Protein AF-A0A494TFZ4-F1 (afdb_monomer_lite)

pLDDT: mean 77.59, std 23.75, range [31.31, 97.88]

Radius of gyration: 19.23 Å; chains: 1; bounding box: 81×40×34 Å

Structure (mmCIF, N/CA/C/O backbone):
data_AF-A0A494TFZ4-F1
#
_entry.id   AF-A0A494TFZ4-F1
#
loop_
_atom_site.group_PDB
_atom_site.id
_atom_site.type_symbol
_atom_site.label_atom_id
_atom_site.label_alt_id
_atom_site.label_comp_id
_atom_site.label_asym_id
_atom_site.label_entity_id
_atom_site.label_seq_id
_atom_site.pdbx_PDB_ins_code
_atom_site.Cartn_x
_atom_site.Cartn_y
_atom_site.Cartn_z
_atom_site.occupancy
_atom_site.B_iso_or_equiv
_atom_site.auth_seq_id
_atom_site.auth_comp_id
_atom_site.auth_asym_id
_atom_site.auth_atom_id
_atom_site.pdbx_PDB_model_num
ATOM 1 N N . MET A 1 1 ? 34.099 -0.116 -6.532 1.00 37.59 1 MET A N 1
ATOM 2 C CA . MET A 1 1 ? 33.406 1.161 -6.246 1.00 37.59 1 MET A CA 1
ATOM 3 C C . MET A 1 1 ? 32.200 0.851 -5.377 1.00 37.59 1 MET A C 1
ATOM 5 O O . MET A 1 1 ? 31.102 0.674 -5.883 1.00 37.59 1 MET A O 1
ATOM 9 N N . SER A 1 2 ? 32.436 0.697 -4.078 1.00 33.94 2 SER A N 1
ATOM 10 C CA . SER A 1 2 ? 31.403 0.397 -3.086 1.00 33.94 2 SER A CA 1
ATOM 11 C C . SER A 1 2 ? 30.962 1.722 -2.479 1.00 33.94 2 SER A C 1
ATOM 13 O O . SER A 1 2 ? 31.800 2.439 -1.937 1.00 33.94 2 SER A O 1
ATOM 15 N N . ARG A 1 3 ? 29.687 2.093 -2.608 1.00 45.09 3 ARG A N 1
ATOM 16 C CA . ARG A 1 3 ? 29.137 3.187 -1.803 1.00 45.09 3 ARG A CA 1
ATOM 17 C C . ARG A 1 3 ? 28.579 2.573 -0.529 1.00 45.09 3 ARG A C 1
ATOM 19 O O . ARG A 1 3 ? 27.553 1.903 -0.574 1.00 45.09 3 ARG A O 1
ATOM 26 N N . SER A 1 4 ? 29.299 2.776 0.569 1.00 33.69 4 SER A N 1
ATOM 27 C CA . SER A 1 4 ? 28.781 2.567 1.915 1.00 33.69 4 SER A CA 1
ATOM 28 C C . SER A 1 4 ? 27.566 3.468 2.115 1.00 33.69 4 SER A C 1
ATOM 30 O O . SER A 1 4 ? 27.601 4.658 1.797 1.00 33.69 4 SER A O 1
ATOM 32 N N . PHE A 1 5 ? 26.477 2.871 2.582 1.00 38.34 5 PHE A N 1
ATOM 33 C CA . PHE A 1 5 ? 25.307 3.586 3.058 1.00 38.34 5 PHE A CA 1
ATOM 34 C C . PHE A 1 5 ? 25.594 4.022 4.498 1.00 38.34 5 PHE A C 1
ATOM 36 O O . PHE A 1 5 ? 25.653 3.183 5.392 1.00 38.34 5 PHE A O 1
ATOM 43 N N . GLU A 1 6 ? 25.821 5.318 4.702 1.00 36.69 6 GLU A N 1
ATOM 44 C CA . GLU A 1 6 ? 26.002 5.924 6.025 1.00 36.69 6 GLU A CA 1
ATOM 45 C C . GLU A 1 6 ? 24.641 6.465 6.508 1.00 36.69 6 GLU A C 1
ATOM 47 O O . GLU A 1 6 ? 24.102 7.377 5.869 1.00 36.69 6 GLU A O 1
ATOM 52 N N . PRO A 1 7 ? 24.042 5.939 7.595 1.00 39.81 7 PRO A N 1
ATOM 53 C CA . PRO A 1 7 ? 22.784 6.462 8.111 1.00 39.81 7 PRO A CA 1
ATOM 54 C C . PRO A 1 7 ? 23.050 7.693 8.989 1.00 39.81 7 PRO A C 1
ATOM 56 O O . PRO A 1 7 ? 23.576 7.596 10.096 1.00 39.81 7 PRO A O 1
ATOM 59 N N . GLY A 1 8 ? 22.677 8.869 8.484 1.00 39.47 8 GLY A N 1
ATOM 60 C CA . GLY A 1 8 ? 22.695 10.121 9.238 1.00 39.47 8 GLY A CA 1
ATOM 61 C C . GLY A 1 8 ? 21.461 10.284 10.135 1.00 39.47 8 GLY A C 1
ATOM 62 O O . GLY A 1 8 ? 20.357 10.414 9.623 1.00 39.47 8 GLY A O 1
ATOM 63 N N . ALA A 1 9 ? 21.721 10.275 11.446 1.00 39.69 9 ALA A N 1
ATOM 64 C CA . ALA A 1 9 ? 21.135 11.030 12.568 1.00 39.69 9 ALA A CA 1
ATOM 65 C C . ALA A 1 9 ? 19.606 11.257 12.711 1.00 39.69 9 ALA A C 1
ATOM 67 O O . ALA A 1 9 ? 18.898 11.697 11.810 1.00 39.69 9 ALA A O 1
ATOM 68 N N . GLU A 1 10 ? 19.153 11.049 13.954 1.00 43.59 10 GLU A N 1
ATOM 69 C CA . GLU A 1 10 ? 17.855 11.392 14.549 1.00 43.59 10 GLU A CA 1
ATOM 70 C C . GLU A 1 10 ? 17.324 12.780 14.139 1.00 43.59 10 GLU A C 1
ATOM 72 O O . GLU A 1 10 ? 18.000 13.790 14.329 1.00 43.59 10 GLU A O 1
ATOM 77 N N . GLY A 1 11 ? 16.079 12.840 13.639 1.00 39.84 11 GLY A N 1
ATOM 78 C CA . GLY A 1 11 ? 15.343 14.107 13.503 1.00 39.84 11 GLY A CA 1
ATOM 79 C C . GLY A 1 11 ? 14.448 14.312 12.273 1.00 39.84 11 GLY A C 1
ATOM 80 O O . GLY A 1 11 ? 13.852 15.380 12.174 1.00 39.84 11 GLY A O 1
ATOM 81 N N . ASP A 1 12 ? 14.301 13.351 11.351 1.00 45.03 12 ASP A N 1
ATOM 82 C CA . ASP A 1 12 ? 13.621 13.616 10.071 1.00 45.03 12 ASP A CA 1
ATOM 83 C C . ASP A 1 12 ? 12.582 12.556 9.654 1.00 45.03 12 ASP A C 1
ATOM 85 O O . ASP A 1 12 ? 12.818 11.674 8.824 1.00 45.03 12 ASP A O 1
ATOM 89 N N . ALA A 1 13 ? 11.364 12.682 10.185 1.00 48.28 13 ALA A N 1
ATOM 90 C CA . ALA A 1 13 ? 10.211 11.911 9.713 1.00 48.28 13 ALA A CA 1
ATOM 91 C C . ALA A 1 13 ? 9.801 12.239 8.251 1.00 48.28 13 ALA A C 1
ATOM 93 O O . ALA A 1 13 ? 8.933 11.566 7.693 1.00 48.28 13 ALA A O 1
ATOM 94 N N . GLY A 1 14 ? 10.382 13.271 7.623 1.00 57.25 14 GLY A N 1
ATOM 95 C CA . GLY A 1 14 ? 10.178 13.639 6.220 1.00 57.25 14 GLY A CA 1
ATOM 96 C C . GLY A 1 14 ? 11.092 12.879 5.252 1.00 57.25 14 GLY A C 1
ATOM 97 O O . GLY A 1 14 ? 10.617 12.414 4.214 1.00 57.25 14 GLY A O 1
ATOM 98 N N . CYS A 1 15 ? 12.368 12.676 5.595 1.00 67.88 15 CYS A N 1
ATOM 99 C CA . CYS A 1 15 ? 13.317 11.941 4.751 1.00 67.88 15 CYS A CA 1
ATOM 100 C C . CYS A 1 15 ? 13.122 10.424 4.781 1.00 67.88 15 CYS A C 1
ATOM 102 O O . CYS A 1 15 ? 13.375 9.774 3.766 1.00 67.88 15 CYS A O 1
ATOM 104 N N . GLY A 1 16 ? 12.621 9.847 5.880 1.00 85.62 16 GLY A N 1
ATOM 105 C CA . GLY A 1 16 ? 12.427 8.392 5.986 1.00 85.62 16 GLY A CA 1
ATOM 106 C C . GLY A 1 16 ? 11.575 7.809 4.850 1.00 85.62 16 GLY A C 1
ATOM 107 O O . GLY A 1 16 ? 11.954 6.818 4.225 1.00 85.62 16 GLY A O 1
ATOM 108 N N . GLY A 1 17 ? 10.475 8.482 4.498 1.00 91.94 17 GLY A N 1
ATOM 109 C CA . GLY A 1 17 ? 9.610 8.050 3.398 1.00 91.94 17 GLY A CA 1
ATOM 110 C C . GLY A 1 17 ? 10.279 8.159 2.024 1.00 91.94 17 GLY A C 1
ATOM 111 O O . GLY A 1 17 ? 10.128 7.271 1.184 1.00 91.94 17 GLY A O 1
ATOM 112 N N . ALA A 1 18 ? 11.057 9.217 1.788 1.00 93.06 18 ALA A N 1
ATOM 113 C CA . ALA A 1 18 ? 11.797 9.378 0.537 1.00 93.06 18 ALA A CA 1
ATOM 114 C C . ALA A 1 18 ? 12.870 8.288 0.373 1.00 93.06 18 ALA A C 1
ATOM 116 O O . ALA A 1 18 ? 12.982 7.691 -0.699 1.00 93.06 18 ALA A O 1
ATOM 117 N N . VAL A 1 19 ? 13.603 7.976 1.448 1.00 95.12 19 VAL A N 1
ATOM 118 C CA . VAL A 1 19 ? 14.596 6.892 1.472 1.00 95.12 19 VAL A CA 1
ATOM 119 C C . VAL A 1 19 ? 13.934 5.540 1.221 1.00 95.12 19 VAL A C 1
ATOM 121 O O . VAL A 1 19 ? 14.441 4.750 0.424 1.00 95.12 19 VAL A O 1
ATOM 124 N N . LEU A 1 20 ? 12.780 5.276 1.836 1.00 95.19 20 LEU A N 1
ATOM 125 C CA . LEU A 1 20 ? 12.043 4.028 1.647 1.00 95.19 20 LEU A CA 1
ATOM 126 C C . LEU A 1 20 ? 11.536 3.869 0.202 1.00 95.19 20 LEU A C 1
ATOM 128 O O . LEU A 1 20 ? 11.700 2.810 -0.414 1.00 95.19 20 LEU A O 1
ATOM 132 N N . ALA A 1 21 ? 10.981 4.935 -0.379 1.00 95.81 21 ALA A N 1
ATOM 133 C CA . ALA A 1 21 ? 10.565 4.942 -1.779 1.00 95.81 21 ALA A CA 1
ATOM 134 C C . ALA A 1 21 ? 11.751 4.699 -2.727 1.00 95.81 21 ALA A C 1
ATOM 136 O O . ALA A 1 21 ? 11.670 3.842 -3.606 1.00 95.81 21 ALA A O 1
ATOM 137 N N . ALA A 1 22 ? 12.874 5.390 -2.519 1.00 96.12 22 ALA A N 1
ATOM 138 C CA . ALA A 1 22 ? 14.072 5.206 -3.335 1.00 96.12 22 ALA A CA 1
ATOM 139 C C . ALA A 1 22 ? 14.650 3.787 -3.207 1.00 96.12 22 ALA A C 1
ATOM 141 O O . ALA A 1 22 ? 15.003 3.169 -4.210 1.00 96.12 22 ALA A O 1
ATOM 142 N N . SER A 1 23 ? 14.693 3.245 -1.989 1.00 96.56 23 SER A N 1
ATOM 143 C CA . SER A 1 23 ? 15.221 1.904 -1.717 1.00 96.56 23 SER A CA 1
ATOM 144 C C . SER A 1 23 ? 14.385 0.821 -2.397 1.00 96.56 23 SER A C 1
ATOM 146 O O . SER A 1 23 ? 14.924 -0.041 -3.085 1.00 96.56 23 SER A O 1
ATOM 148 N N . THR A 1 24 ? 13.057 0.893 -2.275 1.00 96.69 24 THR A N 1
ATOM 149 C CA . THR A 1 24 ? 12.155 -0.049 -2.960 1.00 96.69 24 THR A CA 1
ATOM 150 C C . THR A 1 24 ? 12.255 0.063 -4.482 1.00 96.69 24 THR A C 1
ATOM 152 O O . THR A 1 24 ? 12.343 -0.959 -5.160 1.00 96.69 24 THR A O 1
ATOM 155 N N . ALA A 1 25 ? 12.337 1.277 -5.036 1.00 95.88 25 ALA A N 1
ATOM 156 C CA . ALA A 1 25 ? 12.546 1.472 -6.470 1.00 95.88 25 ALA A CA 1
ATOM 157 C C . ALA A 1 25 ? 13.875 0.865 -6.957 1.00 95.88 25 ALA A C 1
ATOM 159 O O . ALA A 1 25 ? 13.897 0.191 -7.988 1.00 95.88 25 ALA A O 1
ATOM 160 N N . ALA A 1 26 ? 14.962 1.054 -6.203 1.00 97.06 26 ALA A N 1
ATOM 161 C CA . ALA A 1 26 ? 16.272 0.491 -6.522 1.00 97.06 26 ALA A CA 1
ATOM 162 C C . ALA A 1 26 ? 16.260 -1.046 -6.508 1.00 97.06 26 ALA A C 1
ATOM 164 O O . ALA A 1 26 ? 16.797 -1.667 -7.426 1.00 97.06 26 ALA A O 1
ATOM 165 N N . LEU A 1 27 ? 15.591 -1.659 -5.523 1.00 96.00 27 LEU A N 1
ATOM 166 C CA . LEU A 1 27 ? 15.424 -3.114 -5.461 1.00 96.00 27 LEU A CA 1
ATOM 167 C C . LEU A 1 27 ? 14.714 -3.650 -6.709 1.00 96.00 27 LEU A C 1
ATOM 169 O O . LEU A 1 27 ? 15.199 -4.589 -7.335 1.00 96.00 27 LEU A O 1
ATOM 173 N N . PHE A 1 28 ? 13.606 -3.034 -7.130 1.00 95.50 28 PHE A N 1
ATOM 174 C CA . PHE A 1 28 ? 12.900 -3.499 -8.327 1.00 95.50 28 PHE A CA 1
ATOM 175 C C . PHE A 1 28 ? 13.652 -3.240 -9.623 1.00 95.50 28 PHE A C 1
ATOM 177 O O . PHE A 1 28 ? 13.534 -4.040 -10.548 1.00 95.50 28 PHE A O 1
ATOM 184 N N . ALA A 1 29 ? 14.409 -2.146 -9.707 1.00 95.31 29 ALA A N 1
ATOM 185 C CA . ALA A 1 29 ? 15.270 -1.893 -10.854 1.00 95.31 29 ALA A CA 1
ATOM 186 C C . ALA A 1 29 ? 16.328 -2.998 -10.993 1.00 95.31 29 ALA A C 1
ATOM 188 O O . ALA A 1 29 ? 16.512 -3.520 -12.090 1.00 95.31 29 ALA A O 1
ATOM 189 N N . ALA A 1 30 ? 16.950 -3.403 -9.880 1.00 97.06 30 ALA A N 1
ATOM 190 C CA . ALA A 1 30 ? 17.899 -4.512 -9.862 1.00 97.06 30 ALA A CA 1
ATOM 191 C C . ALA A 1 30 ? 17.234 -5.837 -10.268 1.00 97.06 30 ALA A C 1
ATOM 193 O O . ALA A 1 30 ? 17.713 -6.503 -11.177 1.00 97.06 30 ALA A O 1
ATOM 194 N N . VAL A 1 31 ? 16.080 -6.181 -9.683 1.00 96.62 31 VAL A N 1
ATOM 195 C CA . VAL A 1 31 ? 15.358 -7.419 -10.033 1.00 96.62 31 VAL A CA 1
ATOM 196 C C . VAL A 1 31 ? 14.948 -7.443 -11.507 1.00 96.62 31 VAL A C 1
ATOM 198 O O . VAL A 1 31 ? 15.069 -8.473 -12.163 1.00 96.62 31 VAL A O 1
ATOM 201 N N . ARG A 1 32 ? 14.485 -6.318 -12.064 1.00 94.75 32 ARG A N 1
ATOM 202 C CA . ARG A 1 32 ? 14.072 -6.245 -13.475 1.00 94.75 32 ARG A CA 1
ATOM 203 C C . ARG A 1 32 ? 15.229 -6.299 -14.464 1.00 94.75 32 ARG A C 1
ATOM 205 O O . ARG A 1 32 ? 14.978 -6.650 -15.614 1.00 94.75 32 ARG A O 1
ATOM 212 N N . ALA A 1 33 ? 16.450 -5.967 -14.045 1.00 97.31 33 ALA A N 1
ATOM 213 C CA . ALA A 1 33 ? 17.626 -6.129 -14.893 1.00 97.31 33 ALA A CA 1
ATOM 214 C C . ALA A 1 33 ? 17.835 -7.606 -15.270 1.00 97.31 33 ALA A C 1
ATOM 216 O O . ALA A 1 33 ? 18.110 -7.900 -16.431 1.00 97.31 33 ALA A O 1
ATOM 217 N N . ASP A 1 34 ? 17.600 -8.516 -14.321 1.00 97.88 34 ASP A N 1
ATOM 218 C CA . ASP A 1 34 ? 17.751 -9.962 -14.524 1.00 97.88 34 ASP A CA 1
ATOM 219 C C . ASP A 1 34 ? 16.427 -10.650 -14.906 1.00 97.88 34 ASP A C 1
ATOM 221 O O . ASP A 1 34 ? 16.408 -11.650 -15.626 1.00 97.88 34 ASP A O 1
ATOM 225 N N . HIS A 1 35 ? 15.293 -10.097 -14.464 1.00 97.12 35 HIS A N 1
ATOM 226 C CA . HIS A 1 35 ? 13.957 -10.662 -14.661 1.00 97.12 35 HIS A CA 1
ATOM 227 C C . HIS A 1 35 ? 12.957 -9.602 -15.162 1.00 97.12 35 HIS A C 1
ATOM 229 O O . HIS A 1 35 ? 12.117 -9.117 -14.390 1.00 97.12 35 HIS A O 1
ATOM 235 N N . PRO A 1 36 ? 12.981 -9.257 -16.464 1.00 94.69 36 PRO A N 1
ATOM 236 C CA . PRO A 1 36 ? 12.180 -8.160 -17.018 1.00 94.69 36 PRO A CA 1
ATOM 237 C C . PRO A 1 36 ? 10.664 -8.321 -16.845 1.00 94.69 36 PRO A C 1
ATOM 239 O O . PRO A 1 36 ? 9.945 -7.330 -16.739 1.00 94.69 36 PRO A O 1
ATOM 242 N N . ALA A 1 37 ? 10.177 -9.564 -16.789 1.00 95.19 37 ALA A N 1
ATOM 243 C CA . ALA A 1 37 ? 8.758 -9.890 -16.642 1.00 95.19 37 ALA A CA 1
ATOM 244 C C . ALA A 1 37 ? 8.259 -9.884 -15.182 1.00 95.19 37 ALA A C 1
ATOM 246 O O . ALA A 1 37 ? 7.116 -10.260 -14.933 1.00 95.19 37 ALA A O 1
ATOM 247 N N . THR A 1 38 ? 9.094 -9.491 -14.214 1.00 96.00 38 THR A N 1
ATOM 248 C CA . THR A 1 38 ? 8.717 -9.507 -12.793 1.00 96.00 38 THR A CA 1
ATOM 249 C C . THR A 1 38 ? 7.571 -8.541 -12.499 1.00 96.00 38 THR A C 1
ATOM 251 O O . THR A 1 38 ? 7.676 -7.330 -12.742 1.00 96.00 38 THR A O 1
ATOM 254 N N . GLU A 1 39 ? 6.511 -9.087 -11.905 1.00 95.38 39 GLU A N 1
ATOM 255 C CA . GLU A 1 39 ? 5.415 -8.335 -11.304 1.00 95.38 39 GLU A CA 1
ATOM 256 C C . GLU A 1 39 ? 5.809 -7.842 -9.906 1.00 95.38 39 GLU A C 1
ATOM 258 O O . GLU A 1 39 ? 6.391 -8.571 -9.102 1.00 95.38 39 GLU A O 1
ATOM 263 N N . ARG A 1 40 ? 5.499 -6.581 -9.609 1.00 94.94 40 ARG A N 1
ATOM 264 C CA . ARG A 1 40 ? 5.834 -5.917 -8.349 1.00 94.94 40 ARG A CA 1
ATOM 265 C C . ARG A 1 40 ? 4.566 -5.706 -7.544 1.00 94.94 40 ARG A C 1
ATOM 267 O O . ARG A 1 40 ? 3.688 -4.941 -7.947 1.00 94.94 40 ARG A O 1
ATOM 274 N N . LEU A 1 41 ? 4.508 -6.338 -6.382 1.00 95.56 41 LEU A N 1
ATOM 275 C CA . LEU A 1 41 ? 3.407 -6.209 -5.442 1.00 95.56 41 LEU A CA 1
ATOM 276 C C . LEU A 1 41 ? 3.898 -5.474 -4.192 1.00 95.56 41 LEU A C 1
ATOM 278 O O . LEU A 1 41 ? 5.001 -5.737 -3.714 1.00 95.56 41 LEU A O 1
ATOM 282 N N . MET A 1 42 ? 3.095 -4.543 -3.680 1.00 95.44 42 MET A N 1
ATOM 283 C CA . MET A 1 42 ? 3.360 -3.845 -2.417 1.00 95.44 42 MET A CA 1
ATOM 284 C C . MET A 1 42 ? 2.264 -4.164 -1.418 1.00 95.44 42 MET A C 1
ATOM 286 O O . MET A 1 42 ? 1.102 -3.945 -1.733 1.00 95.44 42 MET A O 1
ATOM 290 N N . LEU A 1 43 ? 2.623 -4.609 -0.216 1.00 95.00 43 LEU A N 1
ATOM 291 C CA . LEU A 1 43 ? 1.683 -4.841 0.875 1.00 95.00 43 LEU A CA 1
ATOM 292 C C . LEU A 1 43 ? 1.762 -3.715 1.907 1.00 95.00 43 LEU A C 1
ATOM 294 O O . LEU A 1 43 ? 2.829 -3.433 2.446 1.00 95.00 43 LEU A O 1
ATOM 298 N N . VAL A 1 44 ? 0.615 -3.114 2.218 1.00 94.44 44 VAL A N 1
ATOM 299 C CA . VAL A 1 44 ? 0.467 -2.108 3.272 1.00 94.44 44 VAL A CA 1
ATOM 300 C C . VAL A 1 44 ? -0.386 -2.685 4.399 1.00 94.44 44 VAL A C 1
ATOM 302 O O . VAL A 1 44 ? -1.591 -2.887 4.234 1.00 94.44 44 VAL A O 1
ATOM 305 N N . PHE A 1 45 ? 0.243 -2.923 5.550 1.00 92.69 45 PHE A N 1
ATOM 306 C CA . PHE A 1 45 ? -0.424 -3.384 6.768 1.00 92.69 45 PHE A CA 1
ATOM 307 C C . PHE A 1 45 ? 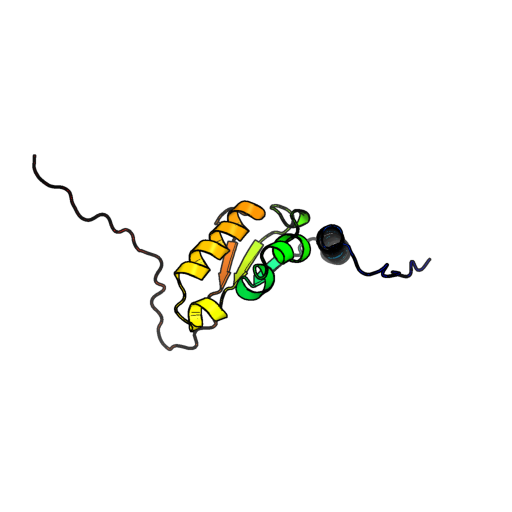-0.953 -2.188 7.575 1.00 92.69 45 PHE A C 1
ATOM 309 O O . PHE A 1 45 ? -0.182 -1.470 8.211 1.00 92.69 45 PHE A O 1
ATOM 316 N N . LEU A 1 46 ? -2.263 -1.941 7.516 1.00 90.12 46 LEU A N 1
ATOM 317 C CA . LEU A 1 46 ? -2.888 -0.684 7.937 1.00 90.12 46 LEU A CA 1
ATOM 318 C C . LEU A 1 46 ? -2.701 -0.312 9.415 1.00 90.12 46 LEU A C 1
ATOM 320 O O . LEU A 1 46 ? -2.384 0.853 9.653 1.00 90.12 46 LEU A O 1
ATOM 324 N N . PRO A 1 47 ? -2.897 -1.211 10.403 1.00 87.12 47 PRO A N 1
ATOM 325 C CA . PRO A 1 47 ? -2.915 -0.801 11.804 1.00 87.12 47 PRO A CA 1
ATOM 326 C C . PRO A 1 47 ? -1.637 -0.069 12.221 1.00 87.12 47 PRO A C 1
ATOM 328 O O . PRO A 1 47 ? -1.704 1.044 12.728 1.00 87.12 47 PRO A O 1
ATOM 331 N N . THR A 1 48 ? -0.475 -0.652 11.929 1.00 84.81 48 THR A N 1
ATOM 332 C CA . THR A 1 48 ? 0.823 -0.127 12.374 1.00 84.81 48 THR A CA 1
ATOM 333 C C . THR A 1 48 ? 1.316 1.046 11.533 1.00 84.81 48 THR A C 1
ATOM 335 O O . THR A 1 48 ? 1.948 1.960 12.048 1.00 84.81 48 THR A O 1
ATOM 338 N N . VAL A 1 49 ? 1.058 1.051 10.223 1.00 89.56 49 VAL A N 1
ATOM 339 C CA . VAL A 1 49 ? 1.595 2.107 9.344 1.00 89.56 49 VAL A CA 1
ATOM 340 C C . VAL A 1 49 ? 0.797 3.408 9.413 1.00 89.56 49 VAL A C 1
ATOM 342 O O . VAL A 1 49 ? 1.270 4.435 8.923 1.00 89.56 49 VAL A O 1
ATOM 345 N N . LEU A 1 50 ? -0.409 3.362 9.990 1.00 90.00 50 LEU A N 1
ATOM 346 C CA . LEU A 1 50 ? -1.288 4.516 10.158 1.00 90.00 50 LEU A CA 1
ATOM 347 C C . LEU A 1 50 ? -1.273 5.111 11.574 1.00 90.00 50 LEU A C 1
ATOM 349 O O . LEU A 1 50 ? -1.911 6.146 11.776 1.00 90.00 50 LEU A O 1
ATOM 353 N N . ASP A 1 51 ? -0.554 4.497 12.518 1.00 87.31 51 ASP A N 1
ATOM 354 C CA . ASP A 1 51 ? -0.527 4.909 13.922 1.00 87.31 51 ASP A CA 1
ATOM 355 C C . ASP A 1 51 ? 0.917 5.052 14.449 1.00 87.31 51 ASP A C 1
ATOM 357 O O . ASP A 1 51 ? 1.681 4.083 14.402 1.00 87.31 51 ASP A O 1
ATOM 361 N N . PRO A 1 52 ? 1.325 6.238 14.942 1.00 89.12 52 PRO A N 1
ATOM 362 C CA . PRO A 1 52 ? 0.565 7.493 14.981 1.00 89.12 52 PRO A CA 1
ATOM 363 C C . PRO A 1 52 ? 0.418 8.150 13.585 1.00 89.12 52 PRO A C 1
ATOM 365 O O . PRO A 1 52 ? 1.139 7.785 12.653 1.00 89.12 52 PRO A O 1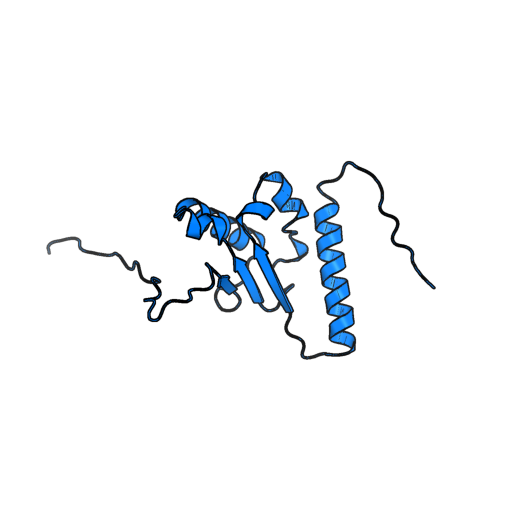
ATOM 368 N N . PRO A 1 53 ? -0.492 9.127 13.382 1.00 84.25 53 PRO A N 1
ATOM 369 C CA . PRO A 1 53 ? -0.799 9.685 12.055 1.00 84.25 53 PRO A CA 1
ATOM 370 C C . PRO A 1 53 ? 0.403 10.254 11.282 1.00 84.25 53 PRO A C 1
ATOM 372 O O . PRO A 1 53 ? 0.428 10.249 10.049 1.00 84.25 53 PRO A O 1
ATOM 375 N N . GLU A 1 54 ? 1.418 10.759 11.978 1.00 83.69 54 GLU A N 1
ATOM 376 C CA . GLU A 1 54 ? 2.666 11.232 11.385 1.00 83.69 54 GLU A CA 1
ATOM 377 C C . GLU A 1 54 ? 3.508 10.108 10.768 1.00 83.69 54 GLU A C 1
ATOM 379 O O . GLU A 1 54 ? 4.223 10.364 9.791 1.00 83.69 54 GLU A O 1
ATOM 384 N N . ALA A 1 55 ? 3.378 8.871 11.265 1.00 87.62 55 ALA A N 1
ATOM 385 C CA . ALA A 1 55 ? 4.115 7.705 10.784 1.00 87.62 55 ALA A CA 1
ATOM 386 C C . ALA A 1 55 ? 3.756 7.355 9.333 1.00 87.62 55 ALA A C 1
ATOM 388 O O . ALA A 1 55 ? 4.596 6.843 8.593 1.00 87.62 55 ALA A O 1
ATOM 389 N N . VAL A 1 56 ? 2.558 7.735 8.873 1.00 90.25 56 VAL A N 1
ATOM 390 C CA . VAL A 1 56 ? 2.097 7.542 7.488 1.00 90.25 56 VAL A CA 1
ATOM 391 C C . VAL A 1 56 ? 3.075 8.136 6.475 1.00 90.25 56 VAL A C 1
ATOM 393 O O . VAL A 1 56 ? 3.269 7.581 5.393 1.00 90.25 56 VAL A O 1
ATOM 396 N N . ARG A 1 57 ? 3.706 9.276 6.792 1.00 88.81 57 ARG A N 1
ATOM 397 C CA . ARG A 1 57 ? 4.645 9.926 5.863 1.00 88.81 57 ARG A CA 1
ATOM 398 C C . ARG A 1 57 ? 5.915 9.111 5.656 1.00 88.81 57 ARG A C 1
ATOM 400 O O . ARG A 1 57 ? 6.400 9.063 4.528 1.00 88.81 57 ARG A O 1
ATOM 407 N N . ALA A 1 58 ? 6.396 8.465 6.713 1.00 90.81 58 ALA A N 1
ATOM 408 C CA . ALA A 1 58 ? 7.575 7.616 6.670 1.00 90.81 58 ALA A CA 1
ATOM 409 C C . ALA A 1 58 ? 7.260 6.221 6.104 1.00 90.81 58 ALA A C 1
ATOM 411 O O . ALA A 1 58 ? 7.986 5.734 5.245 1.00 90.81 58 ALA A O 1
ATOM 412 N N . ASN A 1 59 ? 6.152 5.614 6.536 1.00 92.62 59 ASN A N 1
ATOM 413 C CA . ASN A 1 59 ? 5.847 4.202 6.280 1.00 92.62 59 ASN A CA 1
ATOM 414 C C . ASN A 1 59 ? 5.001 3.960 5.024 1.00 92.62 59 ASN A C 1
ATOM 416 O O . ASN A 1 59 ? 4.979 2.851 4.500 1.00 92.62 59 ASN A O 1
ATOM 420 N N . VAL A 1 60 ? 4.306 4.986 4.524 1.00 94.75 60 VAL A N 1
ATOM 421 C CA . VAL A 1 60 ? 3.518 4.922 3.286 1.00 94.75 60 VAL A CA 1
ATOM 422 C C . VAL A 1 60 ? 3.928 6.098 2.394 1.00 94.75 60 VAL A C 1
ATOM 424 O O . VAL A 1 60 ? 3.196 7.086 2.267 1.00 94.75 60 VAL A O 1
ATOM 427 N N . PRO A 1 61 ? 5.137 6.087 1.817 1.00 95.19 61 PRO A N 1
ATOM 428 C CA . PRO A 1 61 ? 5.628 7.222 1.053 1.00 95.19 61 PRO A CA 1
ATOM 429 C C . PRO A 1 61 ? 4.830 7.440 -0.235 1.00 95.19 61 PRO A C 1
ATOM 431 O O . PRO A 1 61 ? 4.410 6.499 -0.904 1.00 95.19 61 PRO A O 1
ATOM 434 N N . VAL A 1 62 ? 4.669 8.705 -0.632 1.00 94.31 62 VAL A N 1
ATOM 435 C CA . VAL A 1 62 ? 3.957 9.070 -1.875 1.00 94.31 62 VAL A CA 1
ATOM 436 C C . VAL A 1 62 ? 4.641 8.530 -3.134 1.00 94.31 62 VAL A C 1
ATOM 438 O O . VAL A 1 62 ? 3.982 8.339 -4.147 1.00 94.31 62 VAL A O 1
ATOM 441 N N . GLY A 1 63 ? 5.939 8.212 -3.063 1.00 95.12 63 GLY A N 1
ATOM 442 C CA . GLY A 1 63 ? 6.666 7.545 -4.147 1.00 95.12 63 GLY A CA 1
ATOM 443 C C . GLY A 1 63 ? 6.172 6.126 -4.456 1.00 95.12 63 GLY A C 1
ATOM 444 O O . GLY A 1 63 ? 6.550 5.571 -5.481 1.00 95.12 63 GLY A O 1
ATOM 445 N N . TRP A 1 64 ? 5.319 5.540 -3.609 1.00 97.19 64 TRP A N 1
ATOM 446 C CA . TRP A 1 64 ? 4.633 4.274 -3.884 1.00 97.19 64 TRP A CA 1
ATOM 447 C C . TRP A 1 64 ? 3.296 4.439 -4.604 1.00 97.19 64 TRP A C 1
ATOM 449 O O . TRP A 1 64 ? 2.674 3.432 -4.948 1.00 97.19 64 TRP A O 1
ATOM 459 N N . ALA A 1 65 ? 2.829 5.672 -4.820 1.00 97.19 65 ALA A N 1
ATOM 460 C CA . ALA A 1 65 ? 1.583 5.916 -5.531 1.00 97.19 65 ALA A CA 1
ATOM 461 C C . ALA A 1 65 ? 1.612 5.285 -6.932 1.00 97.19 65 ALA A C 1
ATOM 463 O O . ALA A 1 65 ? 2.669 5.103 -7.542 1.00 97.19 65 ALA A O 1
ATOM 464 N N . SER A 1 66 ? 0.439 4.908 -7.434 1.00 95.69 66 SER A N 1
ATOM 465 C CA . SER A 1 66 ? 0.308 4.286 -8.747 1.00 95.69 66 SER A CA 1
ATOM 466 C C . SER A 1 66 ? 0.944 5.180 -9.824 1.00 95.69 66 SER A C 1
ATOM 468 O O . SER A 1 66 ? 0.715 6.391 -9.801 1.00 95.69 66 SER A O 1
ATOM 470 N N . PRO A 1 67 ? 1.733 4.624 -10.768 1.00 95.75 67 PRO A N 1
ATOM 471 C CA . PRO A 1 67 ? 1.935 3.199 -11.063 1.00 95.75 67 PRO A CA 1
ATOM 472 C C . PRO A 1 67 ? 3.267 2.617 -10.535 1.00 95.75 67 PRO A C 1
ATOM 474 O O . PRO A 1 67 ? 3.891 1.792 -11.208 1.00 95.75 67 PRO A O 1
ATOM 477 N N . ALA A 1 68 ? 3.750 3.050 -9.362 1.00 95.75 68 ALA A N 1
ATOM 478 C CA . ALA A 1 68 ? 5.041 2.596 -8.831 1.00 95.75 68 ALA A CA 1
ATOM 479 C C . ALA A 1 68 ? 5.131 1.068 -8.669 1.00 95.75 68 ALA A C 1
ATOM 481 O O . ALA A 1 68 ? 6.191 0.504 -8.931 1.00 95.75 68 ALA A O 1
ATOM 482 N N . PHE A 1 69 ? 4.028 0.406 -8.321 1.00 96.31 69 PHE A N 1
ATOM 483 C CA . PHE A 1 69 ? 3.867 -1.048 -8.272 1.00 96.31 69 PHE A CA 1
ATOM 484 C C . PHE A 1 69 ? 2.798 -1.501 -9.263 1.00 96.31 69 PHE A C 1
ATOM 486 O O . PHE A 1 69 ? 1.994 -0.704 -9.752 1.00 96.31 69 PHE A O 1
ATOM 493 N N . ASP A 1 70 ? 2.797 -2.792 -9.568 1.00 95.94 70 ASP A N 1
ATOM 494 C CA . ASP A 1 70 ? 1.837 -3.380 -10.495 1.00 95.94 70 ASP A CA 1
ATOM 495 C C . ASP A 1 70 ? 0.520 -3.697 -9.763 1.00 95.94 70 ASP A C 1
ATOM 497 O O . ASP A 1 70 ? -0.555 -3.395 -10.290 1.00 95.94 70 ASP A O 1
ATOM 501 N N . VAL A 1 71 ? 0.605 -4.163 -8.508 1.00 95.44 71 VAL A N 1
ATOM 502 C CA . VAL A 1 71 ? -0.544 -4.397 -7.616 1.00 95.44 71 VAL A CA 1
ATOM 503 C C . VAL A 1 71 ? -0.279 -3.852 -6.208 1.00 95.44 71 VAL A C 1
ATOM 505 O O . VAL A 1 71 ? 0.774 -4.098 -5.618 1.00 95.44 71 VAL A O 1
ATOM 508 N N . LEU A 1 72 ? -1.264 -3.147 -5.647 1.00 96.25 72 LEU A N 1
ATOM 509 C CA . LEU A 1 72 ? -1.289 -2.755 -4.238 1.00 96.25 72 LEU A CA 1
ATOM 510 C C . LEU A 1 72 ? -2.091 -3.777 -3.427 1.00 96.25 72 LEU A C 1
ATOM 512 O O . LEU A 1 72 ? -3.256 -4.036 -3.707 1.00 96.25 72 LEU A O 1
ATOM 516 N N . GLN A 1 73 ? -1.491 -4.328 -2.388 1.00 95.25 73 GLN A N 1
ATOM 517 C CA . GLN A 1 73 ? -2.135 -5.193 -1.417 1.00 95.25 73 GLN A CA 1
ATOM 518 C C . GLN A 1 73 ? -2.342 -4.413 -0.118 1.00 95.25 73 GLN A C 1
ATOM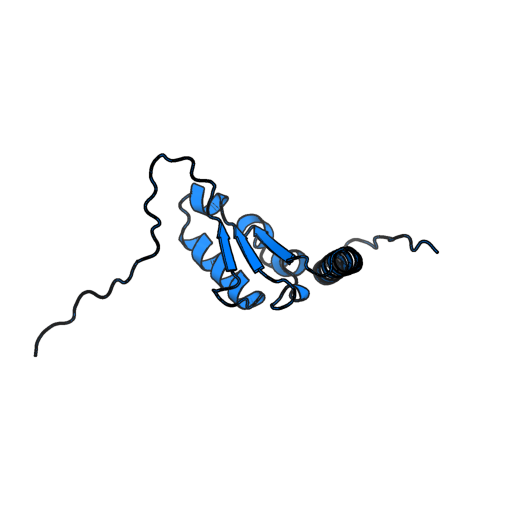 520 O O . GLN A 1 73 ? -1.445 -3.712 0.347 1.00 95.25 73 GLN A O 1
ATOM 525 N N . VAL A 1 74 ? -3.528 -4.521 0.467 1.00 93.31 74 VAL A N 1
ATOM 526 C CA . VAL A 1 74 ? -3.871 -3.872 1.735 1.00 93.31 74 VAL A CA 1
ATOM 527 C C . VAL A 1 74 ? -4.322 -4.936 2.719 1.00 93.31 74 VAL A C 1
ATOM 529 O O . VAL A 1 74 ? -5.180 -5.751 2.383 1.00 93.31 74 VAL A O 1
ATOM 532 N N . GLU A 1 75 ? -3.757 -4.909 3.922 1.00 92.69 75 GLU A N 1
ATOM 533 C CA . GLU A 1 75 ? -4.074 -5.851 4.993 1.00 92.69 75 GLU A CA 1
ATOM 534 C C . GLU A 1 75 ? -4.372 -5.131 6.307 1.00 92.69 75 GLU A C 1
ATOM 536 O O . GLU A 1 75 ? -3.710 -4.161 6.664 1.00 92.69 75 GLU A O 1
ATOM 541 N N . ASP A 1 76 ? -5.386 -5.599 7.030 1.00 89.12 76 ASP A N 1
ATOM 542 C CA . ASP A 1 76 ? -5.865 -4.998 8.277 1.00 89.12 76 ASP A CA 1
ATOM 543 C C . ASP A 1 76 ? -6.333 -6.041 9.300 1.00 89.12 76 ASP A C 1
ATOM 545 O O . ASP A 1 76 ? -7.311 -5.844 10.029 1.00 89.12 76 ASP A O 1
ATOM 549 N N . TYR A 1 77 ? -5.613 -7.162 9.352 1.00 84.31 77 TYR A N 1
ATOM 550 C CA . TYR A 1 77 ? -5.963 -8.338 10.144 1.00 84.31 77 TYR A CA 1
ATOM 551 C C . TYR A 1 77 ? -6.318 -8.026 11.608 1.00 84.31 77 TYR A C 1
ATOM 553 O O . TYR A 1 77 ? -7.318 -8.540 12.114 1.00 84.31 77 TYR A O 1
ATOM 561 N N . ASP A 1 78 ? -5.572 -7.146 12.280 1.00 84.88 78 ASP A N 1
ATOM 562 C CA . ASP A 1 78 ? -5.835 -6.800 13.686 1.00 84.88 78 ASP A CA 1
ATOM 563 C C . ASP A 1 78 ? -7.206 -6.139 13.876 1.00 84.88 78 ASP A C 1
ATOM 565 O O . ASP A 1 78 ? -7.923 -6.415 14.838 1.00 84.88 78 ASP A O 1
ATOM 569 N N . TRP A 1 79 ? -7.628 -5.290 12.937 1.00 86.19 79 TRP A N 1
ATOM 570 C CA . TRP A 1 79 ? -8.944 -4.659 13.006 1.00 86.19 79 TRP A CA 1
ATOM 571 C C . TRP A 1 79 ? -10.056 -5.635 12.656 1.00 86.19 79 TRP A C 1
ATOM 573 O O . TRP A 1 79 ? -11.096 -5.624 13.313 1.00 86.19 79 TRP A O 1
ATOM 583 N N . VAL A 1 80 ? -9.839 -6.509 11.673 1.00 83.44 80 VAL A N 1
ATOM 584 C CA . VAL A 1 80 ? -10.817 -7.537 11.300 1.00 83.44 80 VAL A CA 1
ATOM 585 C C . VAL A 1 80 ? -11.042 -8.517 12.449 1.00 83.44 80 VAL A C 1
ATOM 587 O O . VAL A 1 80 ? -12.189 -8.803 12.794 1.00 83.44 80 VAL A O 1
ATOM 590 N N . THR A 1 81 ? -9.971 -8.988 13.087 1.00 85.31 81 THR A N 1
ATOM 591 C CA . THR A 1 81 ? -10.054 -9.903 14.237 1.00 85.31 81 THR A CA 1
ATOM 592 C C . THR A 1 81 ? -10.680 -9.248 15.464 1.00 85.31 81 THR A C 1
ATOM 594 O O . THR A 1 81 ? -11.449 -9.900 16.169 1.00 85.31 81 THR A O 1
ATOM 597 N N . ALA A 1 82 ? -10.445 -7.951 15.675 1.00 86.62 82 ALA A N 1
ATOM 598 C CA . ALA A 1 82 ? -11.112 -7.163 16.710 1.00 86.62 82 ALA A CA 1
ATOM 599 C C . ALA A 1 82 ? -12.553 -6.735 16.348 1.00 86.62 82 ALA A C 1
ATOM 601 O O . ALA A 1 82 ? -13.218 -6.079 17.148 1.00 86.62 82 ALA A O 1
ATOM 602 N N . GLY A 1 83 ? -13.049 -7.053 15.145 1.00 86.25 83 GLY A N 1
ATOM 603 C CA . GLY A 1 83 ? -14.370 -6.628 14.665 1.00 86.25 83 GLY A CA 1
ATOM 604 C C . GLY A 1 83 ? -14.496 -5.121 14.384 1.00 86.25 83 GLY A C 1
ATOM 605 O O . GLY A 1 83 ? -15.605 -4.606 14.224 1.00 86.25 83 GLY A O 1
ATOM 606 N N . ASN A 1 84 ? -13.381 -4.394 14.295 1.00 88.31 84 ASN A N 1
ATOM 607 C CA . ASN A 1 84 ? -13.329 -2.944 14.115 1.00 88.31 84 ASN A CA 1
ATOM 608 C C . ASN A 1 84 ? -13.458 -2.527 12.640 1.00 88.31 84 ASN A C 1
ATOM 610 O O . ASN A 1 84 ? -12.580 -1.901 12.046 1.00 88.31 84 ASN A O 1
ATOM 614 N N . THR A 1 85 ? -14.614 -2.833 12.058 1.00 87.50 85 THR A N 1
ATOM 615 C CA . THR A 1 85 ? -14.941 -2.512 10.656 1.00 87.50 85 THR A CA 1
ATOM 616 C C . THR A 1 85 ? -14.865 -1.014 10.332 1.00 87.50 85 THR A C 1
ATOM 618 O O . THR A 1 85 ? -14.584 -0.633 9.195 1.00 87.50 85 THR A O 1
ATOM 621 N N . GLY A 1 86 ? -15.076 -0.144 11.326 1.00 90.00 86 GLY A N 1
ATOM 622 C CA . GLY A 1 86 ? -14.936 1.302 11.167 1.00 90.00 86 GLY A CA 1
ATOM 623 C C . GLY A 1 86 ? -13.486 1.738 10.942 1.00 90.00 86 GLY A C 1
ATOM 624 O O . GLY A 1 86 ? -13.242 2.614 10.112 1.00 90.00 86 GLY A O 1
ATOM 625 N N . ALA A 1 87 ? -12.526 1.137 11.652 1.00 89.31 87 ALA A N 1
ATOM 626 C CA . ALA A 1 87 ? -11.105 1.402 11.433 1.00 89.31 87 ALA A CA 1
ATOM 627 C C . ALA A 1 87 ? -10.649 0.885 10.064 1.00 89.31 87 ALA A C 1
ATOM 629 O O . ALA A 1 87 ? -10.039 1.650 9.319 1.00 89.31 87 ALA A O 1
ATOM 630 N N . SER A 1 88 ? -11.063 -0.329 9.683 1.00 88.56 88 SER A N 1
ATOM 631 C CA . SER A 1 88 ? -10.836 -0.899 8.347 1.00 88.56 88 SER A CA 1
ATOM 632 C C . SER A 1 88 ? -11.265 0.043 7.225 1.00 88.56 88 SER A C 1
ATOM 634 O O . SER A 1 88 ? -10.465 0.395 6.358 1.00 88.56 88 SER A O 1
ATOM 636 N N . ALA A 1 89 ? -12.512 0.526 7.270 1.00 90.19 89 ALA A N 1
ATOM 637 C CA . ALA A 1 89 ? -13.040 1.420 6.242 1.00 90.19 89 ALA A CA 1
ATOM 638 C C . ALA A 1 89 ? -12.254 2.740 6.151 1.00 90.19 89 ALA A C 1
ATOM 640 O O . ALA A 1 89 ? -11.947 3.203 5.050 1.00 90.19 89 ALA A O 1
ATOM 641 N N . ARG A 1 90 ? -11.898 3.338 7.297 1.00 93.50 90 ARG A N 1
ATOM 642 C CA . ARG A 1 90 ? -11.115 4.584 7.332 1.00 93.50 90 ARG A CA 1
ATOM 643 C C . ARG A 1 90 ? -9.689 4.379 6.834 1.00 93.50 90 ARG A C 1
ATOM 645 O O . ARG A 1 90 ? -9.223 5.170 6.022 1.00 93.50 90 ARG A O 1
ATOM 652 N N . GLY A 1 91 ? -9.009 3.326 7.281 1.00 91.81 91 GLY A N 1
ATOM 653 C CA . GLY A 1 91 ? -7.638 3.047 6.865 1.00 91.81 91 GLY A CA 1
ATOM 654 C C . GLY A 1 91 ? -7.539 2.747 5.370 1.00 91.81 91 GLY A C 1
ATOM 655 O O . GLY A 1 91 ? -6.671 3.298 4.692 1.00 91.81 91 GLY A O 1
ATOM 656 N N . LEU A 1 92 ? -8.482 1.966 4.830 1.00 91.50 92 LEU A N 1
ATOM 657 C CA . LEU A 1 92 ? -8.552 1.702 3.394 1.00 91.50 92 LEU A CA 1
ATOM 658 C C . LEU A 1 92 ? -8.790 2.995 2.600 1.00 91.50 92 LEU A C 1
ATOM 660 O O . LEU A 1 92 ? -8.139 3.215 1.580 1.00 91.50 92 LEU A O 1
ATOM 664 N N . ALA A 1 93 ? -9.675 3.879 3.076 1.00 92.94 93 ALA A N 1
ATOM 665 C CA . ALA A 1 93 ? -9.888 5.186 2.456 1.00 92.94 93 ALA A CA 1
ATOM 666 C C . ALA A 1 93 ? -8.615 6.051 2.477 1.00 92.94 93 ALA A C 1
ATOM 668 O O . ALA A 1 93 ? -8.278 6.648 1.455 1.00 92.94 93 ALA A O 1
ATOM 669 N N . THR A 1 94 ? -7.875 6.072 3.591 1.00 93.81 94 THR A N 1
ATOM 670 C CA . THR A 1 94 ? -6.605 6.805 3.714 1.00 93.81 94 THR A CA 1
ATOM 671 C C . THR A 1 94 ? -5.559 6.303 2.719 1.00 93.81 94 THR A C 1
ATOM 673 O O . THR A 1 94 ? -4.963 7.109 2.004 1.00 93.81 94 THR A O 1
ATOM 676 N N . VAL A 1 95 ? -5.347 4.986 2.622 1.00 93.69 95 VAL A N 1
ATOM 677 C CA . VAL A 1 95 ? -4.366 4.417 1.682 1.00 93.69 95 VAL A CA 1
ATOM 678 C C . VAL A 1 95 ? -4.795 4.626 0.232 1.00 93.69 95 VAL A C 1
ATOM 680 O O . VAL A 1 95 ? -3.969 5.011 -0.595 1.00 93.69 95 VAL A O 1
ATOM 683 N N . ASN A 1 96 ? -6.084 4.472 -0.077 1.00 93.31 96 ASN A N 1
ATOM 684 C CA . ASN A 1 96 ? -6.605 4.723 -1.420 1.00 93.31 96 ASN A CA 1
ATOM 685 C C . ASN A 1 96 ? -6.433 6.178 -1.851 1.00 93.31 96 ASN A C 1
ATOM 687 O O . ASN A 1 96 ? -5.953 6.427 -2.955 1.00 93.31 96 ASN A O 1
ATOM 691 N N . ALA A 1 97 ? -6.768 7.133 -0.981 1.00 94.81 97 ALA A N 1
ATOM 692 C CA . ALA A 1 97 ? -6.583 8.554 -1.261 1.00 94.81 97 ALA A CA 1
ATOM 693 C C . ALA A 1 97 ? -5.103 8.914 -1.458 1.00 94.81 97 ALA A C 1
ATOM 695 O O . ALA A 1 97 ? -4.777 9.796 -2.249 1.00 94.81 97 ALA A O 1
ATOM 696 N N . ARG A 1 98 ? -4.204 8.225 -0.749 1.00 94.94 98 ARG A N 1
ATOM 697 C CA . ARG A 1 98 ? -2.769 8.508 -0.770 1.00 94.94 98 ARG A CA 1
ATOM 698 C C . ARG A 1 98 ? -2.027 7.868 -1.942 1.00 94.94 98 ARG A C 1
ATOM 700 O O . ARG A 1 98 ? -1.114 8.493 -2.473 1.00 94.94 98 ARG A O 1
ATOM 707 N N . LEU A 1 99 ? -2.374 6.635 -2.315 1.00 96.56 99 LEU A N 1
ATOM 708 C CA . LEU A 1 99 ? -1.633 5.846 -3.308 1.00 96.56 99 LEU A CA 1
ATOM 709 C C . LEU A 1 99 ? -2.353 5.705 -4.657 1.00 96.56 99 LEU A C 1
ATOM 711 O O . LEU A 1 99 ? -1.699 5.421 -5.656 1.00 96.56 99 LEU A O 1
ATOM 715 N N . GLY A 1 100 ? -3.672 5.901 -4.718 1.00 96.50 100 GLY A N 1
ATOM 716 C CA . GLY A 1 100 ? -4.397 6.086 -5.980 1.00 96.50 100 GLY A CA 1
ATOM 717 C C . GLY A 1 100 ? -4.429 4.890 -6.941 1.00 96.50 100 GLY A C 1
ATOM 718 O O . GLY A 1 100 ? -4.578 5.087 -8.145 1.00 96.50 100 GLY A O 1
ATOM 719 N N . TYR A 1 101 ? -4.284 3.651 -6.462 1.00 95.88 101 TYR A N 1
ATOM 720 C CA . TYR A 1 101 ? -4.370 2.466 -7.329 1.00 95.88 101 TYR A CA 1
ATOM 721 C C . TYR A 1 101 ? -5.816 2.227 -7.798 1.00 95.88 101 TYR A C 1
ATOM 723 O O . TYR A 1 101 ? -6.739 2.365 -6.997 1.00 95.88 101 TYR A O 1
ATOM 731 N N . PRO A 1 102 ? -6.060 1.825 -9.057 1.00 92.69 102 PRO A N 1
ATOM 732 C CA . PRO A 1 102 ? -7.398 1.442 -9.508 1.00 92.69 102 PRO A CA 1
ATOM 733 C C . PRO A 1 102 ? -7.829 0.107 -8.883 1.00 92.69 102 PRO A C 1
ATOM 735 O O . PRO A 1 102 ? -6.987 -0.739 -8.600 1.00 92.69 102 PRO A O 1
ATOM 738 N N . GLN A 1 103 ? -9.139 -0.131 -8.746 1.00 88.12 103 GLN A N 1
ATOM 739 C CA . GLN A 1 103 ? -9.681 -1.344 -8.102 1.00 88.12 103 GLN A CA 1
ATOM 740 C C . GLN A 1 103 ? -9.147 -2.657 -8.700 1.00 88.12 103 GLN A C 1
ATOM 742 O O . GLN A 1 103 ? -8.869 -3.592 -7.962 1.00 88.12 103 GLN A O 1
ATOM 747 N N . GLY A 1 104 ? -8.947 -2.719 -10.023 1.00 89.50 104 GLY A N 1
ATOM 748 C CA . GLY A 1 104 ? -8.394 -3.902 -10.700 1.00 89.50 104 GLY A CA 1
ATOM 749 C C . GLY A 1 104 ? -6.904 -4.160 -10.440 1.00 89.50 104 GLY A C 1
ATOM 750 O O . GLY A 1 104 ? -6.380 -5.167 -10.897 1.00 89.50 104 GLY A O 1
ATOM 751 N N . LYS A 1 105 ? -6.221 -3.256 -9.731 1.00 93.38 105 LYS A N 1
ATOM 752 C CA . LYS A 1 105 ? -4.822 -3.382 -9.296 1.00 93.38 105 LYS A CA 1
ATOM 753 C C . LYS A 1 105 ? -4.708 -3.339 -7.773 1.00 93.38 105 LYS A C 1
ATOM 755 O O . LYS A 1 105 ? -3.691 -2.896 -7.238 1.00 93.38 105 LYS A O 1
ATOM 760 N N . GLN A 1 106 ? -5.770 -3.746 -7.083 1.00 92.44 106 GLN A N 1
ATOM 761 C CA . GLN A 1 106 ? -5.800 -3.824 -5.633 1.00 92.44 106 GLN A CA 1
ATOM 762 C C . GLN A 1 106 ? -6.210 -5.213 -5.153 1.00 92.44 106 GLN A C 1
ATOM 764 O O . GLN A 1 106 ? -7.203 -5.768 -5.620 1.00 92.44 106 GLN A O 1
ATOM 769 N N . HIS A 1 107 ? -5.492 -5.738 -4.164 1.00 92.06 107 HIS A N 1
ATOM 770 C CA . HIS A 1 107 ? -5.900 -6.912 -3.397 1.00 92.06 107 HIS A CA 1
ATOM 771 C C . HIS A 1 107 ? -6.156 -6.505 -1.945 1.00 92.06 107 HIS A C 1
ATOM 773 O O . HIS A 1 107 ? -5.326 -5.847 -1.326 1.00 92.06 107 HIS A O 1
ATOM 779 N N . TYR A 1 108 ? -7.288 -6.920 -1.383 1.00 87.31 108 TYR A N 1
ATOM 780 C CA . TYR A 1 108 ? -7.593 -6.717 0.032 1.00 87.31 108 TYR A CA 1
ATOM 781 C C . TYR A 1 108 ? -7.507 -8.051 0.774 1.00 87.31 108 TYR A C 1
ATOM 783 O O . TYR A 1 108 ? -8.197 -9.008 0.414 1.00 87.31 108 TYR A O 1
ATOM 791 N N . LEU A 1 109 ? -6.649 -8.113 1.789 1.00 84.25 109 LEU A N 1
ATOM 792 C CA . LEU A 1 109 ? -6.355 -9.305 2.576 1.00 84.25 109 LEU A CA 1
ATOM 793 C C . LEU A 1 109 ? -6.847 -9.075 4.012 1.00 84.25 109 LEU A C 1
ATOM 795 O O . LEU A 1 109 ? -6.267 -8.302 4.758 1.00 84.25 109 LEU A O 1
ATOM 799 N N . SER A 1 110 ? -7.931 -9.742 4.411 1.00 68.62 110 SER A N 1
ATOM 800 C CA . SER A 1 110 ? -8.559 -9.589 5.743 1.00 68.62 110 SER A CA 1
ATOM 801 C C . SER A 1 110 ? -8.386 -10.831 6.633 1.00 68.62 110 SER A C 1
ATOM 803 O O . SER A 1 110 ? -9.188 -11.096 7.527 1.00 68.62 110 SER A O 1
ATOM 805 N N . GLY A 1 111 ? -7.323 -11.606 6.396 1.00 62.66 111 GLY A N 1
ATOM 806 C CA . GLY A 1 111 ? -6.974 -12.813 7.150 1.00 62.66 111 GLY A CA 1
ATOM 807 C C . GLY A 1 111 ? -7.150 -14.121 6.375 1.00 62.66 111 GLY A C 1
ATOM 808 O O . GLY A 1 111 ? -8.065 -14.291 5.567 1.00 62.66 111 GLY A O 1
ATOM 809 N N . LEU A 1 112 ? -6.254 -15.075 6.640 1.00 52.16 112 LEU A N 1
ATOM 810 C CA . LEU A 1 112 ? -6.314 -16.434 6.102 1.00 52.16 112 LEU A CA 1
ATOM 811 C C . LEU A 1 112 ? -7.454 -17.201 6.786 1.00 52.16 112 LEU A C 1
ATOM 813 O O . LEU A 1 112 ? -7.331 -17.675 7.915 1.00 52.16 112 LEU A O 1
ATOM 817 N N . LEU A 1 113 ? -8.593 -17.333 6.111 1.00 47.88 113 LEU A N 1
ATOM 818 C CA . LEU A 1 113 ? -9.708 -18.129 6.614 1.00 47.88 113 LEU A CA 1
ATOM 819 C C . LEU A 1 113 ? -9.462 -19.624 6.362 1.00 47.88 113 LEU A C 1
ATOM 821 O O . LEU A 1 113 ? -9.814 -20.144 5.305 1.00 47.88 113 LEU A O 1
ATOM 825 N N . TRP A 1 114 ? -8.969 -20.360 7.361 1.00 35.78 114 TRP A N 1
ATOM 826 C CA . TRP A 1 114 ? -9.150 -21.818 7.392 1.00 35.78 114 TRP A CA 1
ATOM 827 C C . TRP A 1 114 ? -10.569 -22.143 7.867 1.00 35.78 114 TRP A C 1
ATOM 829 O O . TRP A 1 114 ? -10.827 -22.423 9.037 1.00 35.78 114 TRP A O 1
ATOM 839 N N . ARG A 1 115 ? -11.540 -22.067 6.957 1.00 38.22 115 ARG A N 1
ATOM 840 C CA . ARG A 1 115 ? -12.911 -22.523 7.218 1.00 38.22 115 ARG A CA 1
ATOM 841 C C . ARG A 1 115 ? -13.401 -23.354 6.041 1.00 38.22 115 ARG A C 1
ATOM 843 O O . ARG A 1 115 ? -13.289 -22.933 4.897 1.00 38.22 115 ARG A O 1
ATOM 850 N N . ARG A 1 116 ? -14.021 -24.510 6.320 1.00 40.34 116 ARG A N 1
ATOM 851 C CA . ARG A 1 116 ? -14.642 -25.398 5.309 1.00 40.34 116 ARG A CA 1
ATOM 852 C C . ARG A 1 116 ? -15.746 -24.725 4.470 1.00 40.34 116 ARG A C 1
ATOM 854 O O . ARG A 1 116 ? -16.212 -25.338 3.519 1.00 40.34 116 ARG A O 1
ATOM 861 N N . ARG A 1 117 ? -16.158 -23.495 4.803 1.00 35.81 117 ARG A N 1
ATOM 862 C CA . ARG A 1 117 ? -17.015 -22.596 4.014 1.00 35.81 117 ARG A CA 1
ATOM 863 C C . ARG A 1 117 ? -16.847 -21.165 4.528 1.00 35.81 117 ARG A C 1
ATOM 865 O O . ARG A 1 117 ? -16.943 -20.948 5.736 1.00 35.81 117 ARG A O 1
ATOM 872 N N . VAL A 1 118 ? -16.680 -20.202 3.624 1.00 46.06 118 VAL A N 1
ATOM 873 C CA . VAL A 1 118 ? -16.901 -18.779 3.913 1.00 46.06 118 VAL A CA 1
ATOM 874 C C . VAL A 1 118 ? -17.681 -18.171 2.759 1.00 46.06 118 VAL A C 1
ATOM 876 O O . VAL A 1 118 ? -17.274 -18.279 1.605 1.00 46.06 118 VAL A O 1
ATOM 879 N N . THR A 1 119 ? -18.804 -17.536 3.076 1.00 37.03 119 THR A N 1
ATOM 880 C CA . THR A 1 119 ? -19.487 -16.630 2.154 1.00 37.03 119 THR A CA 1
ATOM 881 C C . THR A 1 119 ? -18.742 -15.303 2.201 1.00 37.03 119 THR A C 1
ATOM 883 O O . THR A 1 119 ? -18.716 -14.644 3.239 1.00 37.03 119 THR A O 1
ATOM 886 N N . PHE A 1 120 ? -18.111 -14.931 1.090 1.00 39.38 120 PHE A N 1
ATOM 887 C CA . PHE A 1 120 ? -17.473 -13.631 0.917 1.00 39.38 120 PHE A CA 1
ATOM 888 C C . PHE A 1 120 ? -18.559 -12.549 1.007 1.00 39.38 120 PHE A C 1
ATOM 890 O O . PHE A 1 120 ? -19.398 -12.428 0.115 1.00 39.38 120 PHE A O 1
ATOM 897 N N . CYS A 1 121 ? -18.605 -11.792 2.104 1.00 35.69 121 CYS A N 1
ATOM 898 C CA . CYS A 1 121 ? -19.556 -10.693 2.236 1.00 35.69 121 CYS A CA 1
ATOM 899 C C . CYS A 1 121 ? -18.982 -9.454 1.545 1.00 35.69 121 CYS A C 1
ATOM 901 O O . CYS A 1 121 ? -18.440 -8.560 2.184 1.00 35.69 121 CYS A O 1
ATOM 903 N N . CYS A 1 122 ? -19.111 -9.407 0.220 1.00 33.50 122 CYS A N 1
ATOM 904 C CA . CYS A 1 122 ? -19.047 -8.158 -0.526 1.00 33.50 122 CYS A CA 1
ATOM 905 C C . CYS A 1 122 ? -20.344 -7.984 -1.324 1.00 33.50 122 CYS A C 1
ATOM 907 O O . CYS A 1 122 ? -20.369 -8.072 -2.545 1.00 33.50 122 CYS A O 1
ATOM 909 N N . SER A 1 123 ? -21.456 -7.766 -0.616 1.00 39.38 123 SER A N 1
ATOM 910 C CA . SER A 1 123 ? -22.585 -7.008 -1.159 1.00 39.38 123 SER A CA 1
ATOM 911 C C . SER A 1 123 ? -23.471 -6.488 -0.028 1.00 39.38 123 SER A C 1
ATOM 913 O O . SER A 1 123 ? -24.380 -7.172 0.440 1.00 39.38 123 SER A O 1
ATOM 915 N N . ARG A 1 124 ? -23.273 -5.232 0.369 1.00 37.38 124 ARG A N 1
ATOM 916 C CA . ARG A 1 124 ? -24.375 -4.437 0.916 1.00 37.38 124 ARG A CA 1
ATOM 917 C C . ARG A 1 124 ? -24.813 -3.456 -0.160 1.00 37.38 124 ARG A C 1
ATOM 919 O O . ARG A 1 124 ? -24.508 -2.272 -0.111 1.00 37.38 124 ARG A O 1
ATOM 926 N N . ARG A 1 125 ? -25.509 -3.972 -1.176 1.00 41.72 125 ARG A N 1
ATOM 927 C CA . ARG A 1 125 ? -26.377 -3.142 -2.014 1.00 41.72 125 ARG A CA 1
ATOM 928 C C . ARG A 1 125 ? -27.709 -3.042 -1.271 1.00 41.72 125 ARG A C 1
ATOM 930 O O . ARG A 1 125 ? -28.652 -3.759 -1.577 1.00 41.72 125 ARG A O 1
ATOM 937 N N . ASP A 1 126 ? -27.735 -2.210 -0.235 1.00 41.72 126 ASP A N 1
ATOM 938 C CA . ASP A 1 126 ? -28.973 -1.849 0.450 1.00 41.72 126 ASP A CA 1
ATOM 939 C C . ASP A 1 126 ? -29.560 -0.618 -0.250 1.00 41.72 126 ASP A C 1
ATOM 941 O O . ASP A 1 126 ? -29.090 0.507 -0.091 1.00 41.72 126 ASP A O 1
ATOM 945 N N . ARG A 1 127 ? -30.542 -0.859 -1.119 1.00 39.00 127 ARG A N 1
ATOM 946 C CA . ARG A 1 127 ? -31.567 0.124 -1.480 1.00 39.00 127 ARG A CA 1
ATOM 947 C C . ARG A 1 127 ? -32.906 -0.596 -1.441 1.00 39.00 127 ARG A C 1
ATOM 949 O O . ARG A 1 127 ? -33.391 -1.070 -2.466 1.00 39.00 127 ARG A O 1
ATOM 956 N N . ARG A 1 128 ? -33.495 -0.699 -0.251 1.00 38.09 128 ARG A N 1
ATOM 957 C CA . ARG A 1 128 ? -34.937 -0.909 -0.111 1.00 38.09 128 ARG A CA 1
ATOM 958 C C . ARG A 1 128 ? -35.649 0.446 -0.019 1.00 38.09 128 ARG A C 1
ATOM 960 O O . ARG A 1 128 ? -35.487 1.166 0.954 1.00 38.09 128 ARG A O 1
ATOM 967 N N . SER A 1 129 ? -36.432 0.711 -1.064 1.00 40.16 129 SER A N 1
ATOM 968 C CA . SER A 1 129 ? -37.793 1.271 -1.048 1.00 40.16 129 SER A CA 1
ATOM 969 C C . SER A 1 129 ? -38.055 2.722 -0.602 1.00 40.16 129 SER A C 1
ATOM 971 O O . SER A 1 129 ? -37.990 3.055 0.574 1.00 40.16 129 SER A O 1
ATOM 973 N N . PHE A 1 130 ? -38.558 3.516 -1.554 1.00 31.31 130 PHE A N 1
ATOM 974 C CA . PHE A 1 130 ? -39.567 4.579 -1.387 1.00 31.31 130 PHE A CA 1
ATOM 975 C C . PHE A 1 130 ? -40.602 4.330 -2.512 1.00 31.31 130 PHE A C 1
ATOM 977 O O . PHE A 1 130 ? -40.199 4.272 -3.668 1.00 31.31 130 PHE A O 1
ATOM 984 N N . ILE A 1 131 ? -41.777 3.744 -2.243 1.00 36.38 131 ILE A N 1
ATOM 985 C CA . ILE A 1 131 ? -43.072 4.339 -1.831 1.00 36.38 131 ILE A CA 1
ATOM 986 C C . ILE A 1 131 ? -43.775 5.153 -2.944 1.00 36.38 131 ILE A C 1
ATOM 988 O O . ILE A 1 131 ? -43.292 6.212 -3.316 1.00 36.38 131 ILE A O 1
ATOM 992 N N . LEU A 1 132 ? -44.947 4.626 -3.347 1.00 34.12 132 LEU A N 1
ATOM 993 C CA . LEU A 1 132 ? -46.175 5.233 -3.912 1.00 34.12 132 LEU A CA 1
ATOM 994 C C . LEU A 1 132 ? -46.091 6.180 -5.128 1.00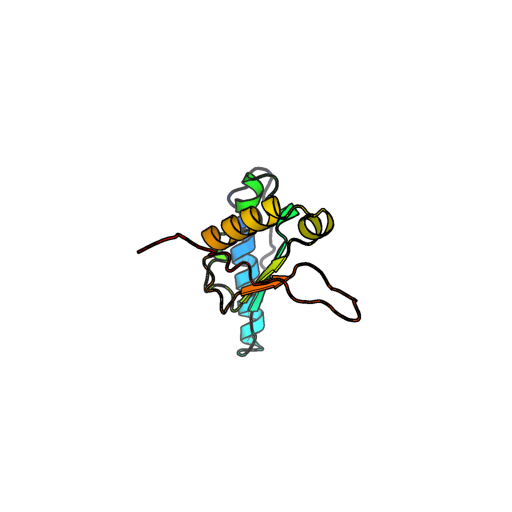 34.12 132 LEU A C 1
ATOM 996 O O . LEU A 1 132 ? -45.465 7.234 -5.081 1.00 34.12 132 LEU A O 1
ATOM 1000 N N . GLY A 1 133 ? -46.880 5.829 -6.150 1.00 33.47 133 GLY A N 1
ATOM 1001 C CA . GLY A 1 133 ? -47.218 6.629 -7.329 1.00 33.47 133 GLY A CA 1
ATOM 1002 C C . GLY A 1 133 ? -47.784 5.747 -8.427 1.00 33.47 133 GLY A C 1
ATOM 1003 O O . GLY A 1 133 ? -46.955 5.193 -9.177 1.00 33.47 133 GLY A O 1
#

Organism: Sphingomonas paeninsulae (NCBI:txid231984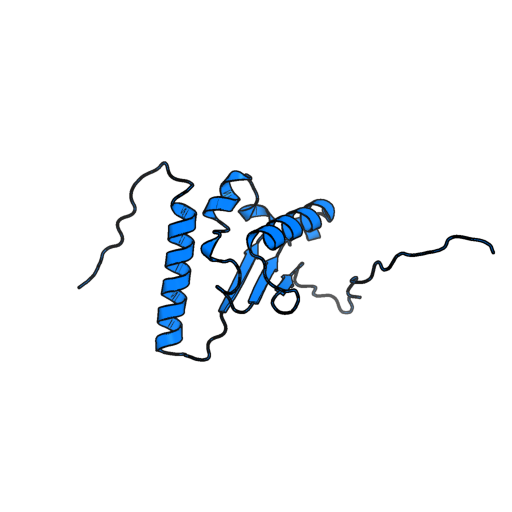4)

Foldseek 3Di:
DDDDDDDDDDDDLQVLLVVVLVVLLVVVVVVCVVPVPDAFEEEDAQPVCPPPVSSVCNRVPLSQAPPNGQAYEYEDQVCLVVVVVVSVVVSVVVSCVRRVDDPVRYHYDRDDDPDPDDDPPDDPPDDDDDDDD

InterPro domains:
  IPR057122 Non-contractile tail sheath, TIM barrel [PF23845] (17-114)

Sequence (133 aa):
MSRSFEPGAEGDAGCGGAVLAASTAALFAAVRADHPATERLMLVFLPTVLDPPEAVRANVPVGWASPAFDVLQVEDYDWVTAGNTGASARGLATVNARLGYPQGKQHYLSGLLWRRRVTFCCSRRDRRSFILG

Secondary structure (DSSP, 8-state):
---------S--TTHHHHHHHHHHHHHHHHHHHH-TT---EEEEEHHHHTSSTTHHHHHS-GGGSTTSSSEE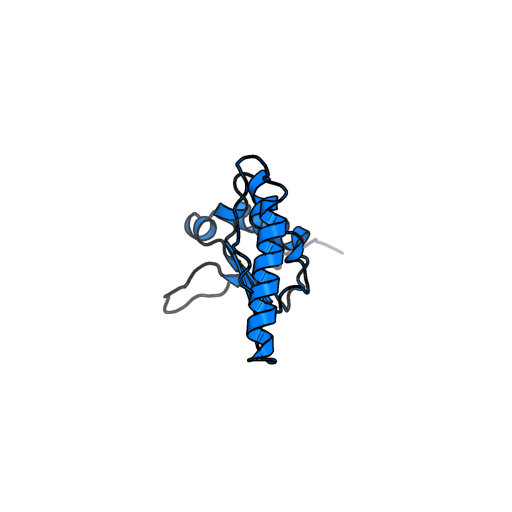EEE-HHHHHTT-HHHHHHHHHHHHHHH---GGGEEEE------S-----------------